Protein AF-A0A3S9BP18-F1 (afdb_monomer)

Structure (mmCIF, N/CA/C/O backbone):
data_AF-A0A3S9BP18-F1
#
_entry.id   AF-A0A3S9BP18-F1
#
loop_
_atom_site.group_PDB
_atom_site.id
_atom_site.type_symbol
_atom_site.label_atom_id
_atom_site.label_alt_id
_atom_site.label_comp_id
_atom_site.label_asym_id
_atom_site.label_entity_id
_atom_site.label_seq_id
_atom_site.pdbx_PDB_ins_code
_atom_site.Cartn_x
_atom_site.Cartn_y
_atom_site.Cartn_z
_atom_site.occupancy
_atom_site.B_iso_or_equiv
_atom_site.auth_seq_id
_atom_site.auth_comp_id
_atom_site.auth_asym_id
_atom_site.auth_atom_id
_atom_site.pdbx_PDB_model_num
ATOM 1 N N . MET A 1 1 ? -28.589 8.721 3.108 1.00 63.62 1 MET A N 1
ATOM 2 C CA . MET A 1 1 ? -27.653 9.000 4.222 1.00 63.62 1 MET A CA 1
ATOM 3 C C . MET A 1 1 ? -27.642 7.896 5.283 1.00 63.62 1 MET A C 1
ATOM 5 O O . MET A 1 1 ? -26.565 7.366 5.487 1.00 63.62 1 MET A O 1
ATOM 9 N N . LYS A 1 2 ? -28.792 7.405 5.791 1.00 77.94 2 LYS A N 1
ATOM 10 C CA . LYS A 1 2 ? -28.873 6.285 6.773 1.00 77.94 2 LYS A CA 1
ATOM 11 C C . LYS A 1 2 ? -28.035 5.026 6.469 1.00 77.94 2 LYS A C 1
ATOM 13 O O . LYS A 1 2 ? -27.586 4.349 7.386 1.00 77.94 2 LYS A O 1
ATOM 18 N N . PHE A 1 3 ? -27.840 4.693 5.191 1.00 82.25 3 PHE A N 1
ATOM 19 C CA . PHE A 1 3 ? -27.002 3.562 4.775 1.00 82.25 3 PHE A CA 1
ATOM 20 C C . PHE A 1 3 ? -25.517 3.756 5.136 1.00 82.25 3 PHE A C 1
ATOM 22 O O . PHE A 1 3 ? -24.897 2.848 5.682 1.00 82.25 3 PHE A O 1
ATOM 29 N N . PHE A 1 4 ? -24.963 4.948 4.885 1.00 85.12 4 PHE A N 1
ATOM 30 C CA . PHE A 1 4 ? -23.563 5.261 5.192 1.00 85.12 4 PHE A CA 1
ATOM 31 C C . PHE A 1 4 ? -23.316 5.344 6.700 1.00 85.12 4 PHE A C 1
ATOM 33 O O . PHE A 1 4 ? -22.278 4.884 7.168 1.00 85.12 4 PHE A O 1
ATOM 40 N N . ASP A 1 5 ? -24.304 5.808 7.469 1.00 86.31 5 ASP A N 1
ATOM 41 C CA . ASP A 1 5 ? -24.246 5.810 8.937 1.00 86.31 5 ASP A CA 1
ATOM 42 C C . ASP A 1 5 ? -24.103 4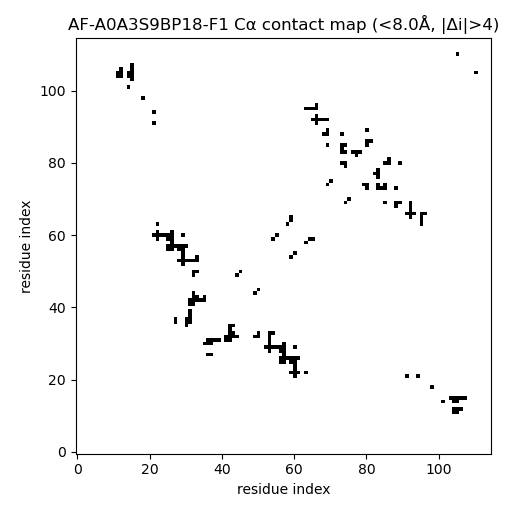.379 9.488 1.00 86.31 5 ASP A C 1
ATOM 44 O O . ASP A 1 5 ? -23.336 4.118 10.415 1.00 86.31 5 ASP A O 1
ATOM 48 N N . GLY A 1 6 ? -24.786 3.416 8.858 1.00 88.69 6 GLY A N 1
ATOM 49 C CA . GLY A 1 6 ? -24.662 1.996 9.184 1.00 88.69 6 GLY A CA 1
ATOM 50 C C . GLY A 1 6 ? -23.291 1.395 8.859 1.00 88.69 6 GLY A C 1
ATOM 51 O O . GLY A 1 6 ? -22.893 0.437 9.519 1.00 88.69 6 GLY A O 1
ATOM 52 N N . LEU A 1 7 ? -22.565 1.943 7.878 1.00 88.62 7 LEU A N 1
ATOM 53 C CA . LEU A 1 7 ? -21.211 1.512 7.505 1.00 88.62 7 LEU A CA 1
ATOM 54 C C . LEU A 1 7 ? -20.128 2.172 8.364 1.00 88.62 7 LEU A C 1
ATOM 56 O O . LEU A 1 7 ? -19.116 1.535 8.650 1.00 88.62 7 LEU A O 1
ATOM 60 N N . ALA A 1 8 ? -20.353 3.406 8.822 1.00 89.75 8 ALA A N 1
ATOM 61 C CA . ALA A 1 8 ? -19.404 4.161 9.642 1.00 89.75 8 ALA A CA 1
ATOM 62 C C . ALA A 1 8 ? -18.996 3.414 10.925 1.00 89.75 8 ALA A C 1
ATOM 64 O O . ALA A 1 8 ? -17.855 3.513 11.373 1.00 89.75 8 ALA A O 1
ATOM 65 N N . LYS A 1 9 ? -19.880 2.566 11.470 1.00 90.88 9 LYS A N 1
ATOM 66 C CA . LYS A 1 9 ? -19.570 1.700 12.624 1.00 90.88 9 LYS A CA 1
ATOM 67 C C . LYS A 1 9 ? -18.422 0.708 12.376 1.00 90.88 9 LYS A C 1
ATOM 69 O O . LYS A 1 9 ? -17.839 0.212 13.334 1.00 90.88 9 LYS A O 1
ATOM 74 N N . TYR A 1 10 ? -18.114 0.407 11.112 1.00 91.12 10 TYR A N 1
ATOM 75 C CA . TYR A 1 10 ? -17.029 -0.488 10.708 1.00 91.12 10 TYR A CA 1
ATOM 76 C C . TYR A 1 10 ? -15.768 0.256 10.246 1.00 91.12 10 TYR A C 1
ATOM 78 O O . TYR A 1 10 ? -14.855 -0.369 9.710 1.00 91.12 10 TYR A O 1
ATOM 86 N N . GLN A 1 11 ? -15.694 1.579 10.424 1.00 92.25 11 GLN A N 1
ATOM 87 C CA . GLN A 1 11 ? -14.579 2.397 9.938 1.00 92.25 11 GLN A CA 1
ATOM 88 C C . GLN A 1 11 ? -13.217 1.884 10.428 1.00 92.25 11 GLN A C 1
ATOM 90 O O . GLN A 1 11 ? -12.265 1.815 9.653 1.00 92.25 11 GLN A O 1
ATOM 95 N N . TRP A 1 12 ? -13.119 1.470 11.692 1.00 89.88 12 TRP A N 1
ATOM 96 C CA . TRP A 1 12 ? -11.868 0.977 12.273 1.00 89.88 12 TRP A CA 1
ATOM 97 C C . TRP A 1 12 ? -11.442 -0.387 11.718 1.00 89.88 12 TRP A C 1
ATOM 99 O O . TRP A 1 12 ? -10.245 -0.659 11.600 1.00 89.88 12 TRP A O 1
ATOM 109 N N . GLN A 1 13 ? -12.406 -1.236 11.363 1.00 93.50 13 GLN A N 1
ATOM 110 C CA . GLN A 1 13 ? -12.191 -2.516 10.695 1.00 93.50 13 GLN A CA 1
ATOM 111 C C . GLN A 1 13 ? -11.792 -2.286 9.237 1.00 93.50 13 GLN A C 1
ATOM 113 O O . GLN A 1 13 ? -10.827 -2.883 8.776 1.00 93.50 13 GLN A O 1
ATOM 118 N N . ALA A 1 14 ? -12.471 -1.377 8.534 1.00 92.62 14 ALA A N 1
ATOM 119 C CA . ALA A 1 14 ? -12.126 -0.992 7.169 1.00 92.62 14 ALA A CA 1
ATOM 120 C C . ALA A 1 14 ? -10.705 -0.410 7.089 1.00 92.62 14 ALA A C 1
ATOM 122 O O . ALA A 1 14 ? -9.938 -0.795 6.211 1.00 92.62 14 ALA A O 1
ATOM 123 N N . LEU A 1 15 ? -10.316 0.436 8.050 1.00 92.56 15 LEU A N 1
ATOM 124 C CA . LEU A 1 15 ? -8.951 0.952 8.173 1.00 92.56 15 LEU A CA 1
ATOM 125 C C . LEU A 1 15 ? -7.926 -0.174 8.378 1.00 92.56 15 LEU A C 1
ATOM 127 O O . LEU A 1 15 ? -6.859 -0.165 7.766 1.00 92.56 15 LEU A O 1
ATOM 131 N N . ALA A 1 16 ? -8.245 -1.152 9.228 1.00 88.62 16 ALA A N 1
ATOM 132 C CA . ALA A 1 16 ? -7.361 -2.285 9.473 1.00 88.62 16 ALA A CA 1
ATOM 133 C C . ALA A 1 16 ? -7.215 -3.178 8.228 1.00 88.62 16 ALA A C 1
ATOM 135 O O . ALA A 1 16 ? -6.101 -3.562 7.881 1.00 88.62 16 ALA A O 1
ATOM 136 N N . VAL A 1 17 ? -8.314 -3.449 7.517 1.00 91.75 17 VAL A N 1
ATOM 137 C CA . VAL A 1 17 ? -8.301 -4.192 6.247 1.00 91.75 17 VAL A CA 1
ATOM 138 C C . VAL A 1 17 ? -7.491 -3.447 5.190 1.00 91.75 17 VAL A C 1
ATOM 140 O O . VAL A 1 17 ? -6.640 -4.058 4.551 1.00 91.75 17 VAL A O 1
ATOM 143 N N . LEU A 1 18 ? -7.690 -2.131 5.045 1.00 92.44 18 LEU A N 1
ATOM 144 C CA . LEU A 1 18 ? -6.911 -1.304 4.123 1.00 92.44 18 LEU A CA 1
ATOM 145 C C . LEU A 1 18 ? -5.415 -1.434 4.412 1.00 92.44 18 LEU A C 1
ATOM 147 O O . LEU A 1 18 ? -4.634 -1.673 3.494 1.00 92.44 18 LEU A O 1
ATOM 151 N N . ARG A 1 19 ? -5.014 -1.339 5.684 1.00 90.44 19 ARG A N 1
ATOM 152 C CA . ARG A 1 19 ? -3.614 -1.490 6.094 1.00 90.44 19 ARG A CA 1
ATOM 153 C C . ARG A 1 19 ? -3.054 -2.863 5.725 1.00 90.44 19 ARG A C 1
ATOM 155 O O . ARG A 1 19 ? -1.984 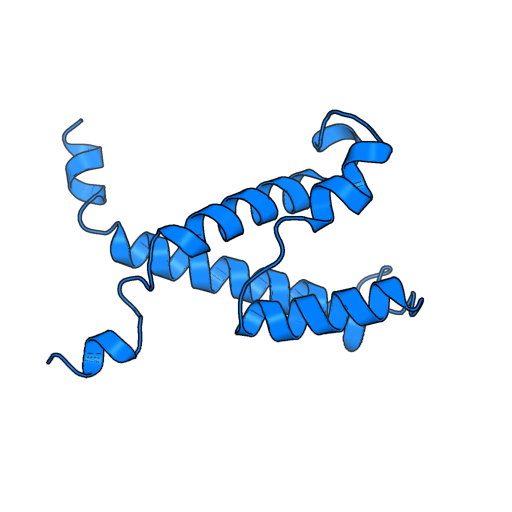-2.924 5.131 1.00 90.44 19 ARG A O 1
ATOM 162 N N . ILE A 1 20 ? -3.779 -3.936 6.043 1.00 88.44 20 ILE A N 1
ATOM 163 C CA . ILE A 1 20 ? -3.352 -5.313 5.754 1.00 88.44 20 ILE A CA 1
ATOM 164 C C . ILE A 1 20 ? -3.191 -5.522 4.247 1.00 88.44 20 ILE A C 1
ATOM 166 O O . ILE A 1 20 ? -2.142 -5.979 3.811 1.00 88.44 20 ILE A O 1
ATOM 170 N N . MET A 1 21 ? -4.187 -5.147 3.445 1.00 91.50 21 MET A N 1
ATOM 171 C CA . MET A 1 21 ? -4.136 -5.335 1.991 1.00 91.50 21 MET A CA 1
ATOM 172 C C . MET A 1 21 ? -3.021 -4.511 1.346 1.00 91.50 21 MET A C 1
ATOM 174 O O . MET A 1 21 ? -2.306 -5.007 0.482 1.00 91.50 21 MET A O 1
ATOM 178 N N . THR A 1 22 ? -2.828 -3.271 1.801 1.00 89.69 22 THR A N 1
ATOM 179 C CA . THR A 1 22 ? -1.753 -2.409 1.290 1.00 89.69 22 THR A CA 1
ATOM 180 C C . THR A 1 22 ? -0.378 -2.988 1.624 1.00 89.69 22 THR A C 1
ATOM 182 O O . THR A 1 22 ? 0.494 -3.033 0.762 1.00 89.69 22 THR A O 1
ATOM 185 N N . ALA A 1 23 ? -0.194 -3.472 2.857 1.00 87.31 23 ALA A N 1
ATOM 186 C CA . ALA A 1 23 ? 1.027 -4.144 3.294 1.00 87.31 23 ALA A CA 1
ATOM 187 C C . ALA A 1 23 ? 1.312 -5.416 2.481 1.00 87.31 23 ALA A C 1
ATOM 189 O O . ALA A 1 23 ? 2.443 -5.615 2.045 1.00 87.31 23 ALA A O 1
ATOM 190 N N . LEU A 1 24 ? 0.291 -6.249 2.246 1.00 87.75 24 LEU A N 1
ATOM 191 C CA . LEU A 1 24 ? 0.399 -7.460 1.427 1.00 87.75 24 LEU A CA 1
ATOM 192 C C . LEU A 1 24 ? 0.831 -7.138 -0.002 1.00 87.75 24 LEU A C 1
ATOM 194 O O . LEU A 1 24 ? 1.804 -7.720 -0.470 1.00 87.75 24 LEU A O 1
ATOM 198 N N . GLN A 1 25 ? 0.201 -6.160 -0.655 1.00 88.31 25 GLN A N 1
ATOM 199 C CA . GLN A 1 25 ? 0.583 -5.786 -2.016 1.00 88.31 25 GLN A CA 1
ATOM 200 C C . GLN A 1 25 ? 2.028 -5.262 -2.097 1.00 88.31 25 GLN A C 1
ATOM 202 O O . GLN A 1 25 ? 2.756 -5.542 -3.047 1.00 88.31 25 GL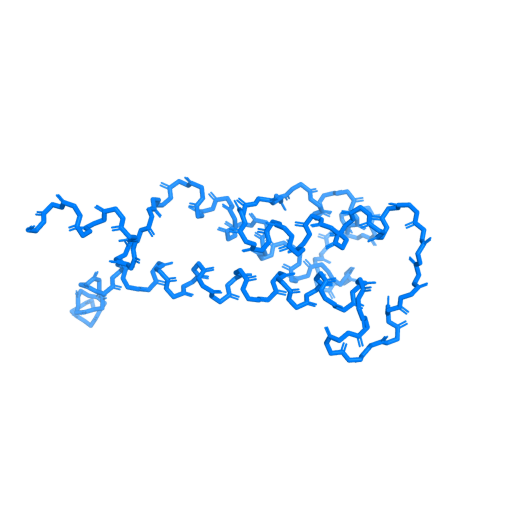N A O 1
ATOM 207 N N . PHE A 1 26 ? 2.4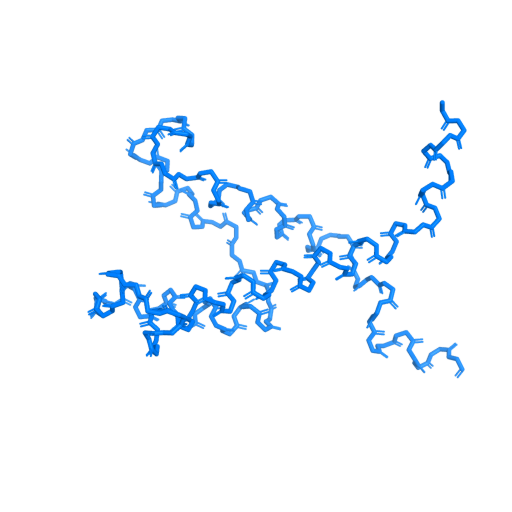68 -4.497 -1.094 1.00 86.19 26 PHE A N 1
ATOM 208 C CA . PHE A 1 26 ? 3.846 -4.006 -1.040 1.00 86.19 26 PHE A CA 1
ATOM 209 C C . PHE A 1 26 ? 4.845 -5.140 -0.797 1.00 86.19 26 PHE A C 1
ATOM 211 O O . PHE A 1 26 ? 5.882 -5.193 -1.457 1.00 86.19 26 PHE A O 1
ATOM 218 N N . MET A 1 27 ? 4.504 -6.088 0.083 1.00 85.25 27 MET A N 1
ATOM 219 C CA . MET A 1 27 ? 5.293 -7.303 0.266 1.00 85.25 27 MET A CA 1
ATOM 220 C C . MET A 1 27 ? 5.394 -8.095 -1.033 1.00 85.25 27 MET A C 1
ATOM 222 O O . MET A 1 27 ? 6.498 -8.505 -1.366 1.00 85.25 27 MET A O 1
ATOM 226 N N . GLU A 1 28 ? 4.304 -8.250 -1.791 1.00 87.88 28 GLU A N 1
ATOM 227 C CA . GLU A 1 28 ? 4.330 -8.904 -3.104 1.00 87.88 28 GLU A CA 1
ATOM 228 C C . GLU A 1 28 ? 5.303 -8.203 -4.055 1.00 87.88 28 GLU A C 1
ATOM 230 O O . GLU A 1 28 ? 6.176 -8.853 -4.618 1.00 87.88 28 GLU A O 1
ATOM 235 N N . HIS A 1 29 ? 5.255 -6.874 -4.180 1.00 85.25 29 HIS A N 1
ATOM 236 C CA . HIS A 1 29 ? 6.219 -6.146 -5.013 1.00 85.25 29 HIS A CA 1
ATOM 237 C C . HIS A 1 29 ? 7.674 -6.338 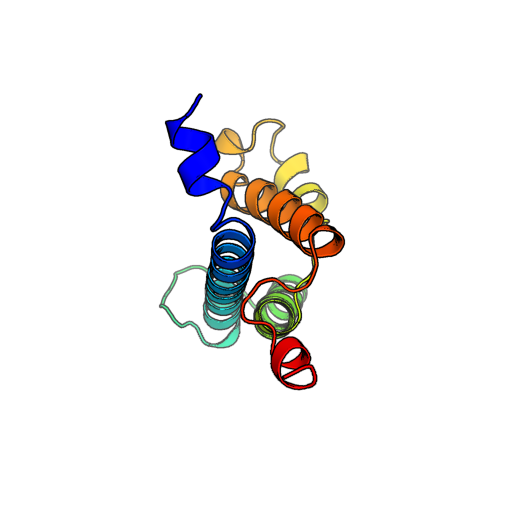-4.558 1.00 85.25 29 HIS A C 1
ATOM 239 O O . HIS A 1 29 ? 8.561 -6.518 -5.401 1.00 85.25 29 HIS A O 1
ATOM 245 N N . GLY A 1 30 ? 7.911 -6.381 -3.245 1.00 84.19 30 GLY A N 1
ATOM 246 C CA . GLY A 1 30 ? 9.218 -6.689 -2.675 1.00 84.19 30 GLY A CA 1
ATOM 247 C C . GLY A 1 30 ? 9.668 -8.118 -2.981 1.00 84.19 30 GLY A C 1
ATOM 248 O O . GLY A 1 30 ? 10.803 -8.330 -3.411 1.00 84.19 30 GLY A O 1
ATOM 249 N N . THR A 1 31 ? 8.786 -9.112 -2.836 1.00 86.56 31 THR A N 1
ATOM 250 C CA . THR A 1 31 ? 9.114 -10.514 -3.123 1.00 86.56 31 THR A CA 1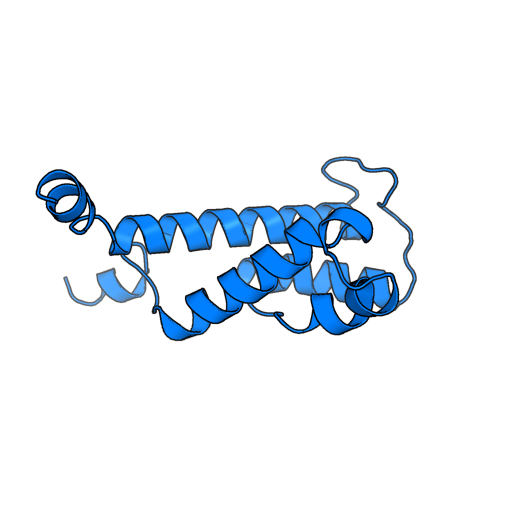
ATOM 251 C C . THR A 1 31 ? 9.296 -10.771 -4.616 1.00 86.56 31 THR A C 1
ATOM 253 O O . THR A 1 31 ? 10.149 -11.576 -4.988 1.00 86.56 31 THR A O 1
ATOM 256 N N . GLN A 1 32 ? 8.590 -10.044 -5.486 1.00 87.81 32 GLN A N 1
ATOM 257 C CA . GLN A 1 32 ? 8.824 -10.075 -6.931 1.00 87.81 32 GLN A CA 1
ATOM 258 C C . GLN A 1 32 ? 10.245 -9.616 -7.270 1.00 87.81 32 GLN A C 1
ATOM 260 O O . GLN A 1 32 ? 10.929 -10.266 -8.057 1.00 87.81 32 GLN A O 1
ATOM 265 N N . LYS A 1 33 ? 10.724 -8.535 -6.643 1.00 84.50 33 LYS A N 1
ATOM 266 C CA . LYS A 1 33 ? 12.069 -7.995 -6.894 1.00 84.50 33 LYS A CA 1
ATOM 267 C C . LYS A 1 33 ? 13.181 -8.842 -6.274 1.00 84.50 33 LYS A C 1
ATOM 269 O O . LYS A 1 33 ? 14.204 -9.058 -6.920 1.00 84.50 33 LYS A O 1
ATOM 274 N N . LEU A 1 34 ? 12.991 -9.307 -5.038 1.00 84.88 34 LEU A N 1
ATOM 275 C CA . LEU A 1 34 ? 14.019 -10.012 -4.263 1.00 84.88 34 LEU A CA 1
ATOM 276 C C . LEU A 1 34 ? 14.079 -11.514 -4.549 1.00 84.88 34 LEU A C 1
ATOM 278 O O . LEU A 1 34 ? 15.162 -12.094 -4.554 1.00 84.88 34 LEU A O 1
ATOM 282 N N . PHE A 1 35 ? 12.924 -12.144 -4.764 1.00 86.12 35 PHE A N 1
ATOM 283 C CA . PHE A 1 35 ? 12.791 -13.601 -4.834 1.00 86.12 35 PHE A CA 1
ATOM 284 C C . PHE A 1 35 ? 12.164 -14.093 -6.145 1.00 86.12 35 PHE A C 1
ATOM 286 O O . PHE A 1 35 ? 12.019 -15.301 -6.314 1.00 86.12 35 PHE A O 1
ATOM 293 N N . ASN A 1 36 ? 11.795 -13.193 -7.068 1.00 86.25 36 ASN A N 1
ATOM 294 C CA . ASN A 1 36 ? 11.059 -13.524 -8.294 1.00 86.25 36 ASN A CA 1
ATOM 295 C C . ASN A 1 36 ? 9.754 -14.300 -8.021 1.00 86.25 36 ASN A C 1
ATOM 297 O O . ASN A 1 36 ? 9.425 -15.272 -8.702 1.00 86.25 36 ASN A O 1
ATOM 301 N N . PHE A 1 37 ? 9.020 -13.892 -6.984 1.00 83.12 37 PHE A N 1
ATOM 302 C CA . PHE A 1 37 ? 7.758 -14.519 -6.601 1.00 83.12 37 PHE A CA 1
ATOM 303 C C . PHE A 1 37 ? 6.717 -13.466 -6.184 1.00 83.12 37 PHE A C 1
ATOM 305 O O . PHE A 1 37 ? 7.003 -12.698 -5.267 1.00 83.12 37 PHE A O 1
ATOM 312 N N . PRO A 1 38 ? 5.510 -13.437 -6.781 1.00 82.44 38 PRO A N 1
ATOM 313 C CA . PRO A 1 38 ? 5.091 -14.197 -7.964 1.00 82.44 38 PRO A CA 1
ATOM 314 C C . PRO A 1 38 ? 5.930 -13.847 -9.204 1.00 82.44 38 PRO A C 1
ATOM 316 O O . PRO A 1 38 ? 6.410 -12.726 -9.344 1.00 82.44 38 PRO A O 1
ATOM 319 N N . VAL A 1 39 ? 6.132 -14.817 -10.097 1.00 83.88 39 VAL A N 1
ATOM 320 C CA . VAL A 1 39 ? 7.035 -14.658 -11.249 1.00 83.88 39 VAL A CA 1
ATOM 321 C C . VAL A 1 39 ? 6.615 -13.457 -12.098 1.00 83.88 39 VAL A C 1
ATOM 323 O O . VAL A 1 39 ? 5.439 -13.306 -12.430 1.00 83.88 39 VAL A O 1
ATOM 326 N N . SER A 1 40 ? 7.572 -12.596 -12.443 1.00 80.88 40 SER A N 1
ATOM 327 C CA . SER A 1 40 ? 7.344 -11.468 -13.350 1.00 80.88 40 SER A CA 1
ATOM 328 C C . SER A 1 40 ? 8.594 -11.164 -14.162 1.00 80.88 40 SER A C 1
ATOM 330 O O . SER A 1 40 ? 9.706 -11.322 -13.664 1.00 80.88 40 SER A O 1
ATOM 332 N N . ASP A 1 41 ? 8.419 -10.635 -15.370 1.00 72.94 41 ASP A N 1
ATOM 333 C CA . ASP A 1 41 ? 9.538 -10.214 -16.226 1.00 72.94 41 ASP A CA 1
ATOM 334 C C . ASP A 1 41 ? 10.320 -9.017 -15.649 1.00 72.94 41 ASP A C 1
ATOM 336 O O . ASP A 1 41 ? 11.408 -8.690 -16.116 1.00 72.94 41 ASP A O 1
ATOM 340 N N . GLN A 1 42 ? 9.784 -8.366 -14.610 1.00 64.56 42 GLN A N 1
ATOM 341 C CA . GLN A 1 42 ? 10.467 -7.307 -13.862 1.00 64.56 42 GLN A CA 1
ATOM 342 C C . GLN A 1 42 ? 11.388 -7.837 -12.755 1.00 64.56 42 GLN A C 1
ATOM 344 O O . GLN A 1 42 ? 12.119 -7.059 -12.133 1.00 64.56 42 GLN A O 1
ATOM 349 N N . ALA A 1 43 ? 11.368 -9.142 -12.484 1.00 61.78 43 ALA A N 1
ATOM 350 C CA . ALA A 1 43 ? 12.247 -9.743 -11.501 1.00 61.78 43 ALA A CA 1
ATOM 351 C C . ALA A 1 43 ? 13.682 -9.826 -12.035 1.00 61.78 43 ALA A C 1
ATOM 353 O O . ALA A 1 43 ? 13.930 -10.316 -13.133 1.00 61.78 43 ALA A O 1
ATOM 354 N N . GLY A 1 44 ? 14.652 -9.375 -11.239 1.00 57.41 44 GLY A N 1
ATOM 355 C CA . GLY A 1 44 ? 16.069 -9.569 -11.556 1.00 57.41 44 GLY A CA 1
ATOM 356 C C . GLY A 1 44 ? 16.766 -8.421 -12.289 1.00 57.41 44 GLY A C 1
ATOM 357 O O . GLY A 1 44 ? 17.963 -8.528 -12.551 1.00 57.41 44 GLY A O 1
ATOM 358 N N . ALA A 1 45 ? 16.105 -7.282 -12.530 1.00 58.91 45 ALA A N 1
ATOM 359 C CA . ALA A 1 45 ? 16.807 -6.037 -12.855 1.00 58.91 45 ALA A CA 1
ATOM 360 C C . ALA A 1 45 ? 17.509 -5.495 -11.593 1.00 58.91 45 ALA A C 1
ATOM 362 O O . ALA A 1 45 ? 17.118 -4.464 -11.051 1.00 58.91 45 ALA A O 1
ATOM 363 N N . LEU A 1 46 ? 18.504 -6.219 -11.068 1.00 64.38 46 LEU A N 1
ATOM 364 C CA . LEU A 1 46 ? 19.244 -5.895 -9.842 1.00 64.38 46 LEU A CA 1
ATOM 365 C C . LEU A 1 46 ? 20.236 -4.748 -10.083 1.00 64.38 46 LEU A C 1
ATOM 367 O O . LEU A 1 46 ? 21.441 -4.877 -9.882 1.00 64.38 46 LEU A O 1
ATOM 371 N N . ASN A 1 47 ? 19.732 -3.598 -10.526 1.00 73.75 47 ASN A N 1
ATOM 372 C CA . ASN A 1 47 ? 20.442 -2.345 -10.329 1.00 73.75 47 ASN A CA 1
ATOM 373 C C . ASN A 1 47 ? 20.296 -1.928 -8.850 1.00 73.75 47 ASN A C 1
ATOM 375 O O . ASN A 1 47 ? 19.372 -2.358 -8.152 1.00 73.75 47 ASN A O 1
ATOM 379 N N . GLY A 1 48 ? 21.213 -1.094 -8.345 1.00 77.25 48 GLY A N 1
ATOM 380 C CA . GLY A 1 48 ? 21.214 -0.706 -6.925 1.00 77.25 48 GLY A CA 1
ATOM 381 C C . GLY A 1 48 ? 19.888 -0.085 -6.457 1.00 77.25 48 GLY A C 1
ATOM 382 O O . GLY A 1 48 ? 19.486 -0.270 -5.308 1.00 77.25 48 GLY A O 1
ATOM 383 N N . LEU A 1 49 ? 19.167 0.585 -7.362 1.00 78.19 49 LEU A N 1
ATOM 384 C CA . LEU A 1 49 ? 17.871 1.201 -7.081 1.00 78.19 49 LEU A CA 1
ATOM 385 C C . LEU A 1 49 ? 16.758 0.155 -6.894 1.00 78.19 49 LEU A C 1
ATOM 387 O O . LEU A 1 49 ? 15.994 0.255 -5.940 1.00 78.19 49 LEU A O 1
ATOM 391 N N . SER A 1 50 ? 16.694 -0.864 -7.754 1.00 79.88 50 SER A N 1
ATOM 392 C CA . SER A 1 50 ? 15.706 -1.948 -7.684 1.00 79.88 50 SER A CA 1
ATOM 393 C C . SER A 1 50 ? 15.923 -2.844 -6.467 1.00 79.88 50 SER A C 1
ATOM 395 O O . SER A 1 50 ? 14.959 -3.217 -5.804 1.00 79.88 50 SER A O 1
ATOM 397 N N . LEU A 1 51 ? 17.182 -3.116 -6.098 1.00 82.62 51 LEU A N 1
ATOM 398 C CA . LEU A 1 51 ? 17.493 -3.840 -4.861 1.00 82.62 51 LEU A CA 1
ATOM 399 C C . LEU A 1 51 ? 17.035 -3.053 -3.627 1.00 82.62 51 LEU A C 1
ATOM 401 O O . LEU A 1 51 ? 16.373 -3.603 -2.748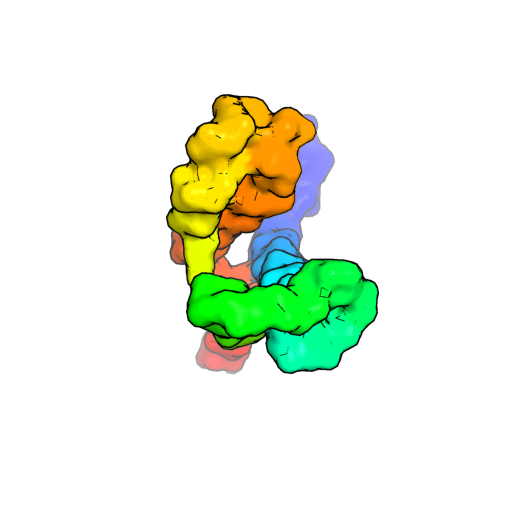 1.00 82.62 51 LEU A O 1
ATOM 405 N N . THR A 1 52 ? 17.353 -1.755 -3.582 1.00 81.31 52 THR A N 1
ATOM 406 C CA . THR A 1 52 ? 16.927 -0.874 -2.485 1.00 81.31 52 THR A CA 1
ATOM 407 C C . THR A 1 52 ? 15.400 -0.80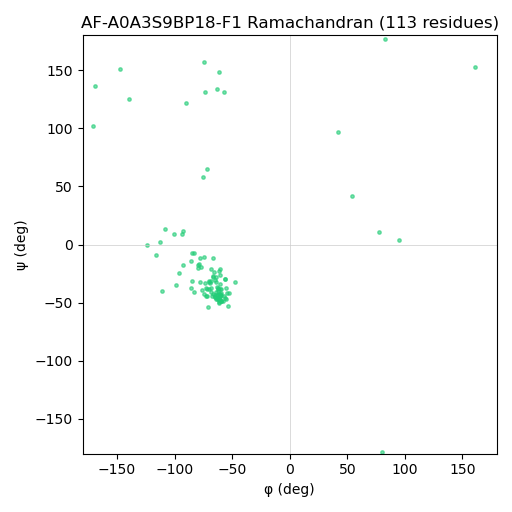2 -2.409 1.00 81.31 52 THR A C 1
ATOM 409 O O . THR A 1 52 ? 14.841 -0.916 -1.320 1.00 81.31 52 THR A O 1
ATOM 412 N N . ALA A 1 53 ? 14.718 -0.688 -3.555 1.00 79.50 53 ALA A N 1
ATOM 413 C CA . ALA A 1 53 ? 13.261 -0.725 -3.634 1.00 79.50 53 ALA A CA 1
ATOM 414 C C . ALA A 1 53 ? 12.699 -2.062 -3.136 1.00 79.50 53 ALA A C 1
ATOM 416 O O . ALA A 1 53 ? 11.813 -2.050 -2.297 1.00 79.50 53 ALA A O 1
ATOM 417 N N . GLY A 1 54 ? 13.251 -3.202 -3.559 1.00 82.25 54 GLY A N 1
ATOM 418 C CA . GLY A 1 54 ? 12.794 -4.522 -3.121 1.00 82.25 54 GLY A CA 1
ATOM 419 C C . GLY A 1 54 ? 12.917 -4.730 -1.609 1.00 82.25 54 GLY A C 1
ATOM 420 O O . GLY A 1 54 ? 11.981 -5.216 -0.976 1.00 82.25 54 GLY A O 1
ATOM 421 N N . ILE A 1 55 ? 14.033 -4.303 -1.004 1.00 82.19 55 ILE A N 1
ATOM 422 C CA . ILE A 1 55 ? 14.221 -4.358 0.456 1.00 82.19 55 ILE A CA 1
ATOM 423 C C . ILE A 1 55 ? 13.211 -3.451 1.161 1.00 82.19 55 ILE A C 1
ATOM 425 O O . ILE A 1 55 ? 12.583 -3.878 2.127 1.00 82.19 55 ILE A O 1
ATOM 429 N N . LEU A 1 56 ? 13.037 -2.215 0.684 1.00 81.06 56 LEU A N 1
ATOM 430 C CA . LEU A 1 56 ? 12.092 -1.264 1.271 1.00 81.06 56 LEU A CA 1
ATOM 431 C C . LEU A 1 56 ? 10.635 -1.671 1.061 1.00 81.06 56 LEU A C 1
ATOM 433 O O . LEU A 1 56 ? 9.813 -1.383 1.913 1.00 81.06 56 LEU A O 1
ATOM 437 N N . GLU A 1 57 ? 10.292 -2.346 -0.024 1.00 84.44 57 GLU A N 1
ATOM 438 C CA . GLU A 1 57 ? 8.936 -2.827 -0.281 1.00 84.44 57 GLU A CA 1
ATOM 439 C C . GLU A 1 57 ? 8.610 -4.059 0.560 1.00 84.44 57 GLU A C 1
ATOM 441 O O . GLU A 1 57 ? 7.523 -4.157 1.119 1.00 84.44 57 GLU A O 1
ATOM 446 N N . PHE A 1 58 ? 9.576 -4.961 0.736 1.00 82.12 58 PHE A N 1
ATOM 447 C CA . PHE A 1 58 ? 9.414 -6.128 1.594 1.00 82.12 58 PHE A CA 1
ATOM 448 C C . PHE A 1 58 ? 9.388 -5.734 3.079 1.00 82.12 58 PHE A C 1
ATOM 450 O O . PHE A 1 58 ? 8.431 -6.029 3.794 1.00 82.12 58 PHE A O 1
ATOM 457 N N . ALA A 1 59 ? 10.404 -5.000 3.543 1.00 80.19 59 ALA A N 1
ATOM 458 C CA . ALA A 1 59 ? 10.493 -4.544 4.928 1.00 80.19 59 ALA A CA 1
ATOM 459 C C . ALA A 1 59 ? 9.473 -3.442 5.233 1.00 80.19 59 ALA A C 1
ATOM 461 O O . ALA A 1 59 ? 8.883 -3.432 6.305 1.00 80.19 59 ALA A O 1
ATOM 462 N N . GLY A 1 60 ? 9.224 -2.527 4.299 1.00 73.25 60 GLY A N 1
ATOM 463 C CA . GLY A 1 60 ? 8.196 -1.496 4.406 1.00 73.25 60 GLY A CA 1
ATOM 464 C C . GLY A 1 60 ? 6.789 -2.024 4.154 1.00 73.25 60 GLY A C 1
ATOM 465 O O . GLY A 1 60 ? 5.853 -1.428 4.642 1.00 73.25 60 GLY A O 1
ATOM 466 N N . GLY A 1 61 ? 6.568 -3.166 3.512 1.00 71.75 61 GLY A N 1
ATOM 467 C CA . GLY A 1 61 ? 5.280 -3.858 3.618 1.00 71.75 61 GLY A CA 1
ATOM 468 C C . GLY A 1 61 ? 5.014 -4.298 5.063 1.00 71.75 61 GLY A C 1
ATOM 469 O O . GLY A 1 61 ? 3.900 -4.177 5.564 1.00 71.75 61 GLY A O 1
ATOM 470 N N . ILE A 1 62 ? 6.069 -4.705 5.776 1.00 61.84 62 ILE A N 1
ATOM 471 C CA . ILE A 1 62 ? 6.014 -5.085 7.194 1.00 61.84 62 ILE A CA 1
ATOM 472 C C . ILE A 1 62 ? 5.971 -3.850 8.126 1.00 61.84 62 ILE A C 1
ATOM 474 O O . ILE A 1 62 ? 5.336 -3.905 9.178 1.00 61.84 62 ILE A O 1
ATOM 478 N N . LEU A 1 63 ? 6.612 -2.732 7.752 1.00 59.94 63 LEU A N 1
ATOM 479 C CA . LEU A 1 63 ? 6.846 -1.550 8.610 1.00 59.94 63 LEU A CA 1
ATOM 480 C C . LEU A 1 63 ? 6.153 -0.242 8.155 1.00 59.94 63 LEU A C 1
ATOM 482 O O . LEU A 1 63 ? 6.149 0.731 8.899 1.00 59.94 63 LEU A O 1
ATOM 486 N N . LEU A 1 64 ? 5.568 -0.226 6.959 1.00 60.16 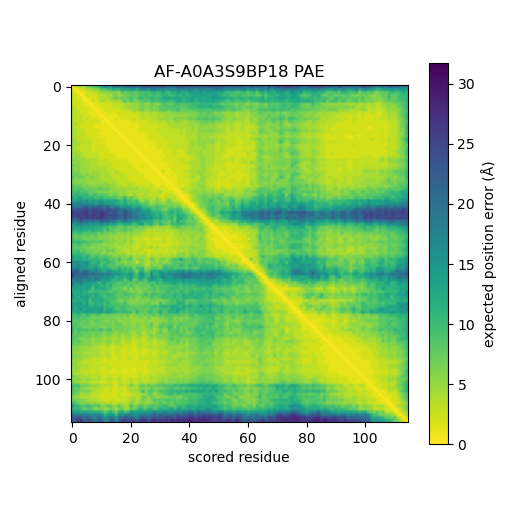64 LEU A N 1
ATOM 487 C CA . LEU A 1 64 ? 4.849 0.836 6.229 1.00 60.16 64 LEU A CA 1
ATOM 488 C C . LEU A 1 64 ? 5.433 2.261 6.254 1.00 60.16 64 LEU A C 1
ATOM 490 O O . LEU A 1 64 ? 5.048 3.026 7.125 1.00 60.16 64 LEU A O 1
ATOM 494 N N . VAL A 1 65 ? 6.202 2.651 5.210 1.00 52.19 65 VAL A N 1
ATOM 495 C CA . VAL A 1 65 ? 6.227 3.993 4.543 1.00 52.19 65 VAL A CA 1
ATOM 496 C C . VAL A 1 65 ? 7.034 3.951 3.221 1.00 52.19 65 VAL A C 1
ATOM 498 O O . VAL A 1 65 ? 8.153 3.450 3.224 1.00 52.19 65 VAL A O 1
ATOM 501 N N . LEU A 1 66 ? 6.512 4.576 2.140 1.00 54.47 66 LEU A N 1
ATOM 502 C CA . LEU A 1 66 ? 7.203 5.581 1.284 1.00 54.47 66 LEU A CA 1
ATOM 503 C C . LEU A 1 66 ? 6.234 6.245 0.272 1.00 54.47 66 LEU A C 1
ATOM 505 O O . LEU A 1 66 ? 5.933 5.700 -0.784 1.00 54.47 66 LEU A O 1
ATOM 509 N N . ALA A 1 67 ? 5.785 7.473 0.562 1.00 60.53 67 ALA A N 1
ATOM 510 C CA . ALA A 1 67 ? 4.932 8.273 -0.335 1.00 60.53 67 ALA A CA 1
ATOM 511 C C . ALA A 1 67 ? 5.710 8.972 -1.478 1.00 60.53 67 ALA A C 1
ATOM 513 O O . ALA A 1 67 ? 5.144 9.388 -2.486 1.00 60.53 67 ALA A O 1
ATOM 514 N N . ILE A 1 68 ? 7.034 9.090 -1.346 1.00 59.91 68 ILE A N 1
ATOM 515 C CA . ILE A 1 68 ? 7.870 9.943 -2.211 1.00 59.91 68 ILE A CA 1
ATOM 516 C C . ILE A 1 68 ? 8.189 9.280 -3.567 1.00 59.91 68 ILE A C 1
ATOM 518 O O . ILE A 1 68 ? 8.483 9.968 -4.545 1.00 59.91 68 ILE A O 1
ATOM 522 N N . ALA A 1 69 ? 8.068 7.952 -3.670 1.00 64.31 69 ALA A N 1
ATOM 523 C CA . ALA A 1 69 ? 8.483 7.186 -4.849 1.00 64.31 69 ALA A CA 1
ATOM 524 C C . ALA A 1 69 ? 7.752 7.583 -6.150 1.00 64.31 69 ALA A C 1
ATOM 526 O O . ALA A 1 69 ? 8.363 7.587 -7.220 1.00 64.31 69 ALA A O 1
ATOM 527 N N . TYR A 1 70 ? 6.474 7.976 -6.074 1.00 61.81 70 TYR A N 1
ATOM 528 C CA . TYR A 1 70 ? 5.707 8.419 -7.248 1.00 61.81 70 TYR A CA 1
ATOM 529 C C . TYR A 1 70 ? 6.342 9.641 -7.928 1.00 61.81 70 TYR A C 1
ATOM 531 O O . TYR A 1 70 ? 6.562 9.644 -9.143 1.00 61.81 70 TYR A O 1
ATOM 539 N N . PHE A 1 71 ? 6.679 10.661 -7.133 1.00 68.00 71 PHE A N 1
ATOM 540 C CA . PHE A 1 71 ? 7.210 11.930 -7.630 1.00 68.00 71 PHE A CA 1
ATOM 541 C C . PHE A 1 71 ? 8.602 11.778 -8.255 1.00 68.00 71 PHE A C 1
ATOM 543 O O . PHE A 1 71 ? 8.948 12.531 -9.159 1.00 68.00 71 PHE A O 1
ATOM 550 N N . MET A 1 72 ? 9.381 10.787 -7.813 1.00 67.44 72 MET A N 1
ATOM 551 C CA . MET A 1 72 ? 10.719 10.522 -8.347 1.00 67.44 72 MET A CA 1
ATOM 552 C C . MET A 1 72 ? 10.698 9.686 -9.631 1.00 67.44 72 MET A C 1
ATOM 554 O O . MET A 1 72 ? 11.479 9.955 -10.538 1.00 67.44 72 MET A O 1
ATOM 558 N N . ALA A 1 73 ? 9.834 8.669 -9.711 1.00 70.12 73 ALA A N 1
ATOM 559 C CA . ALA A 1 73 ? 9.889 7.680 -10.790 1.00 70.12 73 ALA A CA 1
ATOM 560 C C . ALA A 1 73 ? 8.886 7.931 -11.929 1.00 70.12 73 ALA A C 1
ATOM 562 O O . ALA A 1 73 ? 9.210 7.666 -13.084 1.00 70.12 73 ALA A O 1
ATOM 563 N N . HIS A 1 74 ? 7.690 8.448 -11.629 1.00 74.19 74 HIS A N 1
ATOM 564 C CA . HIS A 1 74 ? 6.580 8.485 -12.593 1.00 74.19 74 HIS A CA 1
ATOM 565 C C . HIS A 1 74 ? 6.235 9.903 -13.054 1.00 74.19 74 HIS A C 1
ATOM 567 O O . HIS A 1 74 ? 6.021 10.125 -14.243 1.00 74.19 74 HIS A O 1
ATOM 573 N N . MET A 1 75 ? 6.259 10.892 -12.151 1.00 72.06 75 MET A N 1
ATOM 574 C CA . MET A 1 75 ? 5.974 12.292 -12.505 1.00 72.06 75 MET A CA 1
ATOM 575 C C . MET A 1 75 ? 6.859 12.849 -13.647 1.00 72.06 75 MET A C 1
ATOM 577 O O . MET A 1 75 ? 6.324 13.572 -14.489 1.00 72.06 75 MET A O 1
ATOM 581 N N . PRO A 1 76 ? 8.164 12.511 -13.760 1.00 79.44 76 PRO A N 1
ATOM 582 C CA . PRO A 1 76 ? 8.995 12.974 -14.878 1.00 79.44 76 PRO A CA 1
ATOM 583 C C . PRO A 1 76 ? 8.622 12.377 -16.245 1.00 79.44 76 PRO A C 1
ATOM 585 O O . PRO A 1 76 ? 8.979 12.951 -17.269 1.00 79.44 76 PRO A O 1
ATOM 588 N N . GLN A 1 77 ? 7.924 11.236 -16.276 1.00 78.12 77 GLN A N 1
ATOM 589 C CA . GLN A 1 77 ? 7.554 10.519 -17.507 1.00 78.12 77 GLN A CA 1
ATOM 590 C C . GLN A 1 77 ? 6.251 11.046 -18.133 1.00 78.12 77 GLN A C 1
ATOM 592 O O . GLN A 1 77 ? 5.937 10.745 -19.282 1.00 78.12 77 GLN A O 1
ATOM 597 N N . GLY A 1 78 ? 5.474 11.834 -17.387 1.00 79.25 78 GLY A N 1
ATOM 598 C CA . GLY A 1 78 ? 4.207 12.406 -17.832 1.00 79.25 78 GLY A CA 1
ATOM 599 C C . GLY A 1 78 ? 3.353 12.850 -16.649 1.00 79.25 78 GLY A C 1
ATOM 600 O O . GLY A 1 78 ? 3.468 12.309 -15.553 1.00 79.25 78 GLY A O 1
ATOM 601 N N . PHE A 1 79 ? 2.484 13.840 -16.859 1.00 79.88 79 PHE A N 1
ATOM 602 C CA . PHE A 1 79 ? 1.676 14.416 -15.777 1.00 79.88 79 PHE A CA 1
ATOM 603 C C . PHE A 1 79 ? 0.544 13.491 -15.299 1.00 79.88 79 PHE A C 1
ATOM 605 O O . PHE A 1 79 ? 0.246 13.443 -14.107 1.00 79.88 79 PHE A O 1
ATOM 612 N N . PHE A 1 80 ? -0.087 12.758 -16.219 1.00 83.81 80 PHE A N 1
ATOM 613 C CA . PHE A 1 80 ? -1.238 11.906 -15.921 1.00 83.81 80 PHE A CA 1
ATOM 614 C C . PHE A 1 80 ? -0.791 10.478 -15.545 1.00 83.81 80 PHE A C 1
ATOM 616 O O . PHE A 1 80 ? -0.159 9.828 -16.381 1.00 83.81 80 PHE A O 1
ATOM 623 N N . PRO A 1 81 ? -1.142 9.961 -14.344 1.00 83.12 81 PRO A N 1
ATOM 624 C CA . PRO A 1 81 ? -0.755 8.618 -13.887 1.00 83.12 81 PRO A CA 1
ATOM 625 C C . PRO A 1 81 ? -1.113 7.497 -14.870 1.00 83.12 81 PRO A C 1
ATOM 627 O O . PRO A 1 81 ? -0.283 6.643 -15.178 1.00 83.12 81 PRO A O 1
ATOM 630 N N . VAL A 1 82 ? -2.309 7.582 -15.455 1.00 86.12 82 VAL A N 1
ATOM 631 C CA . VAL A 1 82 ? -2.808 6.624 -16.452 1.00 86.12 82 VAL A CA 1
ATOM 632 C C . VAL A 1 82 ? -1.947 6.547 -17.713 1.00 86.12 82 VAL A C 1
ATOM 634 O O . VAL A 1 82 ? -1.900 5.520 -18.382 1.00 86.12 82 VAL A O 1
ATOM 637 N N . ASN A 1 83 ? -1.225 7.620 -18.037 1.00 85.56 83 ASN A N 1
ATOM 638 C CA . ASN A 1 83 ? -0.345 7.679 -19.199 1.00 85.56 83 ASN A CA 1
ATOM 639 C C . ASN A 1 83 ? 1.105 7.295 -18.877 1.00 85.56 83 ASN A C 1
ATOM 641 O O . ASN A 1 83 ? 1.857 7.014 -19.806 1.00 85.56 83 ASN A O 1
ATOM 645 N N . ASN A 1 84 ? 1.510 7.301 -17.602 1.00 83.25 84 ASN A N 1
ATOM 646 C CA . ASN A 1 84 ? 2.891 7.040 -17.177 1.00 83.25 84 ASN A CA 1
ATOM 647 C C . ASN A 1 84 ? 3.059 5.727 -16.383 1.00 83.25 84 ASN A C 1
ATOM 649 O O . ASN A 1 84 ? 4.165 5.432 -15.934 1.00 83.25 84 ASN A O 1
ATOM 653 N N . GLY A 1 85 ? 1.983 4.947 -16.205 1.00 81.44 85 GLY A N 1
ATOM 654 C CA . GLY A 1 85 ? 1.982 3.694 -15.438 1.00 81.44 85 GLY A CA 1
ATOM 655 C C . GLY A 1 85 ? 1.969 3.885 -13.916 1.00 81.44 85 GLY A C 1
ATOM 656 O O . GLY A 1 85 ? 2.177 2.932 -13.170 1.00 81.44 85 GLY A O 1
ATOM 657 N N . GLY A 1 86 ? 1.736 5.110 -13.444 1.00 82.38 86 GLY A N 1
ATOM 658 C CA . GLY A 1 86 ? 1.845 5.510 -12.046 1.00 82.38 86 GLY A CA 1
ATOM 659 C C . GLY A 1 86 ? 0.547 5.447 -11.241 1.00 82.38 86 GLY A C 1
ATOM 660 O O . GLY A 1 86 ? 0.548 5.940 -10.115 1.00 82.38 86 GLY A O 1
ATOM 661 N N . ASP A 1 87 ? -0.551 4.884 -11.764 1.00 83.75 87 ASP A N 1
ATOM 662 C CA . ASP A 1 87 ? -1.846 4.805 -11.055 1.00 83.75 87 ASP A CA 1
ATOM 663 C C . ASP A 1 87 ? -1.737 4.090 -9.703 1.00 83.75 87 ASP A C 1
ATOM 665 O O . ASP A 1 87 ? -2.262 4.553 -8.685 1.00 83.75 87 ASP A O 1
ATOM 669 N N . SER A 1 88 ? -1.013 2.971 -9.670 1.00 82.38 88 SER A N 1
ATOM 670 C CA . SER A 1 88 ? -0.732 2.244 -8.432 1.00 82.38 88 SER A CA 1
ATOM 671 C C . SER A 1 88 ? 0.180 3.067 -7.522 1.00 82.38 88 SER A C 1
ATOM 673 O O . SER A 1 88 ? -0.105 3.219 -6.336 1.00 82.38 88 SER A O 1
ATOM 675 N N . ALA A 1 89 ? 1.229 3.678 -8.077 1.00 81.44 89 ALA A N 1
ATOM 676 C CA . ALA A 1 89 ? 2.200 4.464 -7.323 1.00 81.44 89 ALA A CA 1
ATOM 677 C C . ALA A 1 89 ? 1.579 5.699 -6.639 1.00 81.44 89 ALA A C 1
ATOM 679 O O . ALA A 1 89 ? 1.862 5.950 -5.465 1.00 81.44 89 ALA A O 1
ATOM 680 N N . ILE A 1 90 ? 0.703 6.449 -7.319 1.00 83.25 90 ILE A N 1
ATOM 681 C CA . ILE A 1 90 ? -0.003 7.585 -6.709 1.00 83.25 90 ILE A CA 1
ATOM 682 C C . ILE A 1 90 ? -1.032 7.113 -5.675 1.00 83.25 90 ILE A C 1
ATOM 684 O O . ILE A 1 90 ? -1.136 7.708 -4.604 1.00 83.25 90 ILE A O 1
ATOM 688 N N . SER A 1 91 ? -1.735 6.007 -5.939 1.00 86.94 91 SER A N 1
ATOM 689 C CA . SER A 1 91 ? -2.694 5.434 -4.988 1.00 86.94 91 SER A CA 1
ATOM 690 C C . SER A 1 91 ? -1.999 5.026 -3.688 1.00 86.94 91 SER A C 1
ATOM 692 O O . SER A 1 91 ? -2.414 5.446 -2.608 1.00 86.94 91 SER A O 1
ATOM 694 N N . PHE A 1 92 ? -0.890 4.286 -3.778 1.00 85.12 92 PHE A N 1
ATOM 695 C CA . PHE A 1 92 ? -0.102 3.890 -2.610 1.00 85.12 92 PHE A CA 1
ATOM 696 C C . PHE A 1 92 ? 0.480 5.088 -1.862 1.00 85.12 92 PHE A C 1
ATOM 698 O O . PHE A 1 92 ? 0.455 5.097 -0.634 1.00 85.12 92 PHE A O 1
ATOM 705 N N . CYS A 1 93 ? 0.920 6.132 -2.571 1.00 84.56 93 CYS A N 1
ATOM 706 C CA . CYS A 1 93 ? 1.385 7.373 -1.953 1.00 84.56 93 CYS A CA 1
ATOM 707 C C . CYS A 1 93 ? 0.339 7.966 -0.994 1.00 84.56 93 CYS A C 1
ATOM 709 O O . CYS A 1 93 ? 0.631 8.188 0.185 1.00 84.56 93 CYS A O 1
ATOM 711 N N . PHE A 1 94 ? -0.897 8.155 -1.462 1.00 86.62 94 PHE A N 1
ATOM 712 C CA . PHE A 1 94 ? -1.962 8.724 -0.635 1.00 86.62 94 PHE A CA 1
ATOM 713 C C . PHE A 1 94 ? -2.498 7.750 0.415 1.00 86.62 94 PHE A C 1
ATOM 715 O O . PHE A 1 94 ? -2.830 8.185 1.518 1.00 86.62 94 PHE A O 1
ATOM 722 N N . ILE A 1 95 ? -2.539 6.446 0.126 1.00 89.50 95 ILE A N 1
ATOM 723 C CA . ILE A 1 95 ? -2.914 5.434 1.120 1.00 89.50 95 ILE A CA 1
ATOM 724 C C . ILE A 1 95 ? -1.916 5.448 2.280 1.00 89.50 95 ILE A C 1
ATOM 726 O O . ILE A 1 95 ? -2.337 5.515 3.431 1.00 89.50 95 ILE A O 1
ATOM 730 N N . PHE A 1 96 ? -0.607 5.448 2.018 1.00 85.69 96 PHE A N 1
ATOM 731 C CA . PHE A 1 96 ? 0.392 5.515 3.087 1.00 85.69 96 PHE A CA 1
ATOM 732 C C . PHE A 1 96 ? 0.311 6.815 3.868 1.00 85.69 96 PHE A C 1
ATOM 734 O O . PHE A 1 96 ? 0.335 6.777 5.096 1.00 85.69 96 PHE A O 1
ATOM 741 N N . LEU A 1 97 ? 0.152 7.947 3.178 1.00 85.69 97 LEU A N 1
ATOM 742 C CA . LEU A 1 97 ? -0.047 9.233 3.837 1.00 85.69 97 LEU A CA 1
ATOM 743 C C . LEU A 1 97 ? -1.262 9.185 4.772 1.00 85.69 97 LEU A C 1
ATOM 745 O O . LEU A 1 97 ? -1.157 9.575 5.929 1.00 85.69 97 LEU A O 1
ATOM 749 N N . TYR A 1 98 ? -2.386 8.628 4.323 1.00 89.81 98 TYR A N 1
ATOM 750 C CA . TYR A 1 98 ? -3.560 8.432 5.168 1.00 89.81 98 TYR A CA 1
ATOM 751 C C . TYR A 1 98 ? -3.278 7.500 6.357 1.00 89.81 98 TYR A C 1
ATOM 753 O O . TYR A 1 98 ? -3.613 7.838 7.491 1.00 89.81 98 TYR A O 1
ATOM 761 N N . LEU A 1 99 ? -2.625 6.354 6.135 1.00 88.50 99 LEU A N 1
ATOM 762 C CA . LEU A 1 99 ? -2.336 5.368 7.181 1.00 88.50 99 LEU A CA 1
ATOM 763 C C . LEU A 1 99 ? -1.389 5.894 8.271 1.00 88.50 99 LEU A C 1
ATOM 765 O O . LEU A 1 99 ? -1.496 5.425 9.406 1.00 88.50 99 LEU A O 1
ATOM 769 N N . VAL A 1 100 ? -0.508 6.852 7.956 1.00 85.19 100 VAL A N 1
ATOM 770 C CA . VAL A 1 100 ? 0.343 7.543 8.944 1.00 85.19 100 VAL A CA 1
ATOM 771 C C . VAL A 1 100 ? -0.506 8.324 9.952 1.00 85.19 100 VAL A C 1
ATOM 773 O O . VAL A 1 100 ? -0.220 8.291 11.146 1.00 85.19 100 VAL A O 1
ATOM 776 N N . PHE A 1 101 ? -1.578 8.984 9.503 1.00 86.81 101 PHE A N 1
ATOM 777 C CA . PHE A 1 101 ? -2.412 9.837 10.362 1.00 86.81 101 PHE A CA 1
ATOM 778 C C . PHE A 1 101 ? -3.656 9.138 10.927 1.00 86.81 101 PHE A C 1
ATOM 780 O O . PHE A 1 101 ? -4.164 9.539 11.970 1.00 86.81 101 PHE A O 1
ATOM 787 N N . ALA A 1 102 ? -4.160 8.089 10.273 1.00 89.81 102 ALA A N 1
ATOM 788 C CA . ALA A 1 102 ? -5.425 7.443 10.633 1.00 89.81 102 ALA A CA 1
ATOM 789 C C . ALA A 1 102 ? -5.363 6.569 11.905 1.00 89.81 102 ALA A C 1
ATOM 791 O O . ALA A 1 102 ? -6.400 6.139 12.410 1.00 89.81 102 ALA A O 1
ATOM 792 N N . GLY A 1 103 ? -4.165 6.292 12.431 1.00 85.88 103 GLY A N 1
ATOM 793 C CA . GLY A 1 103 ? -3.968 5.452 13.615 1.00 85.88 103 GLY A CA 1
ATOM 794 C C . GLY A 1 103 ? -4.022 3.940 13.328 1.00 85.88 103 GLY A C 1
ATOM 795 O O . GLY A 1 103 ? -4.158 3.515 12.175 1.00 85.88 103 GLY A O 1
ATOM 796 N N . PRO A 1 104 ? -3.884 3.089 14.360 1.00 85.25 104 PRO A N 1
ATOM 797 C CA . PRO A 1 104 ? -3.518 1.676 14.198 1.00 85.25 104 PRO A CA 1
ATOM 798 C C . PRO A 1 104 ? -4.677 0.748 13.766 1.00 85.25 104 PRO A C 1
ATOM 800 O O . PRO A 1 104 ? -4.431 -0.320 13.206 1.00 85.25 104 PRO A O 1
ATOM 803 N N . GLY A 1 105 ? -5.936 1.179 13.906 1.00 88.31 105 GLY A N 1
ATOM 804 C CA . GLY A 1 105 ? -7.125 0.425 13.477 1.00 88.31 105 GLY A CA 1
ATOM 805 C C . GLY A 1 105 ? -7.601 -0.639 14.478 1.00 88.31 105 GLY A C 1
ATOM 806 O O . GLY A 1 105 ? -6.993 -0.857 15.525 1.00 88.31 105 GLY A O 1
ATOM 807 N N . ALA A 1 106 ? -8.718 -1.306 14.161 1.00 89.50 106 ALA A N 1
ATOM 808 C CA . ALA A 1 106 ? -9.387 -2.230 15.089 1.00 89.50 106 ALA A CA 1
ATOM 809 C C . ALA A 1 106 ? -8.547 -3.471 15.448 1.00 89.50 106 ALA A C 1
ATOM 811 O O . ALA A 1 106 ? -8.662 -3.993 16.555 1.00 89.50 106 ALA A O 1
ATOM 812 N N . PHE A 1 107 ? -7.695 -3.939 14.531 1.00 86.94 107 PHE A N 1
ATOM 813 C CA . PHE A 1 107 ? -6.914 -5.174 14.689 1.00 86.94 107 PHE A CA 1
ATOM 814 C C . PHE A 1 107 ? -5.518 -4.962 15.294 1.00 86.94 107 PHE A C 1
ATOM 816 O O . PHE A 1 107 ? -4.701 -5.881 15.277 1.00 86.94 107 PHE A O 1
ATOM 823 N N . ALA A 1 108 ? -5.229 -3.774 15.830 1.00 86.38 108 ALA A N 1
ATOM 824 C CA . ALA A 1 108 ? -3.951 -3.494 16.472 1.00 86.38 108 ALA A CA 1
ATOM 825 C C . ALA A 1 108 ? -3.742 -4.369 17.719 1.00 86.38 108 ALA A C 1
ATOM 827 O O . ALA A 1 108 ? -4.638 -4.496 18.556 1.00 86.38 108 ALA A O 1
ATOM 828 N N . LEU A 1 109 ? -2.552 -4.960 17.863 1.00 83.94 109 LEU A N 1
ATOM 829 C CA . LEU A 1 109 ? -2.231 -5.827 19.004 1.00 83.94 109 LEU A CA 1
ATOM 830 C C . LEU A 1 109 ? -2.254 -5.070 20.339 1.00 83.94 109 LEU A C 1
ATOM 832 O O . LEU A 1 109 ? -2.672 -5.641 21.343 1.00 83.94 109 LEU A O 1
ATOM 836 N N . ASP A 1 110 ? -1.899 -3.784 20.341 1.00 84.50 110 ASP A N 1
ATOM 837 C CA . ASP A 1 110 ? -1.908 -2.945 21.545 1.00 84.50 110 ASP A CA 1
ATOM 838 C C . ASP A 1 110 ? -3.318 -2.717 22.109 1.00 84.50 110 ASP A C 1
ATOM 840 O O . ASP A 1 110 ? -3.464 -2.551 23.319 1.00 84.50 110 ASP A O 1
ATOM 844 N N . ASN A 1 111 ? -4.370 -2.839 21.286 1.00 83.81 111 ASN A N 1
ATOM 845 C CA . ASN A 1 111 ? -5.760 -2.795 21.760 1.00 83.81 111 ASN A CA 1
ATOM 846 C C . ASN A 1 111 ? -6.063 -3.933 22.753 1.00 83.81 111 ASN A C 1
ATOM 848 O O . ASN A 1 111 ? -6.982 -3.823 23.559 1.00 83.81 111 ASN A O 1
ATOM 852 N N . ARG A 1 112 ? -5.290 -5.031 22.718 1.00 76.81 112 ARG A N 1
ATOM 853 C CA . ARG A 1 112 ? -5.458 -6.182 23.620 1.00 76.81 112 ARG A CA 1
ATOM 854 C C . ARG A 1 112 ? -4.883 -5.947 25.017 1.00 76.81 112 ARG A C 1
ATOM 856 O O . ARG A 1 112 ? -5.151 -6.749 25.900 1.00 76.81 112 ARG A O 1
ATOM 863 N N . ARG A 1 113 ? -4.096 -4.883 25.231 1.00 68.50 113 ARG A N 1
ATOM 864 C CA . ARG A 1 113 ? -3.581 -4.511 26.565 1.00 68.50 113 ARG A CA 1
ATOM 865 C C . ARG A 1 113 ? -4.580 -3.696 27.391 1.00 68.50 113 ARG A C 1
ATOM 867 O O . ARG A 1 113 ? -4.314 -3.442 28.559 1.00 68.50 113 ARG A O 1
ATOM 874 N N . SER A 1 114 ? -5.703 -3.287 26.799 1.00 58.09 114 SER A N 1
ATOM 875 C CA . SER A 1 114 ? -6.748 -2.483 27.449 1.00 58.09 114 SER A CA 1
ATOM 876 C C . SER A 1 114 ? -8.039 -3.265 27.739 1.00 58.09 114 SER A C 1
ATOM 878 O O . SER A 1 114 ? -9.058 -2.635 28.017 1.00 58.09 114 SER A O 1
ATOM 880 N N . ALA A 1 115 ? -8.008 -4.600 27.653 1.00 50.75 115 ALA A N 1
ATOM 881 C CA . ALA A 1 115 ? -9.132 -5.498 27.937 1.00 50.75 115 ALA A CA 1
ATOM 882 C C . ALA A 1 115 ? -8.887 -6.320 29.208 1.00 50.75 115 ALA A C 1
ATOM 884 O O . ALA A 1 115 ? -7.717 -6.713 29.425 1.00 50.75 115 ALA A O 1
#

Mean predicted aligned error: 7.37 Å

Foldseek 3Di:
DVVVVVVVVCVLVVLQVLLLVLLVVLLQLLCCAPPCPVPDPNHDPPDVVSPVSSCCSNVCSVVPDDLCVLVVQFCVQDPDCVVRVCPVSNVSSVSSVCNVPVDDGDPDPVVVVVD

Sequence (115 aa):
MKFFDGLAKYQWQALAVLRIMTALQFMEHGTQKLFNFPVSDQAGALNGLSLTAGILEFAGGILLVLAIAYFMAHMPQGFFPVNNGGDSAISFCFIFLYLVFAGPGAFALDNRRSA

Radius of gyration: 16.74 Å; Cα contacts (8 Å, |Δi|>4): 116; chains: 1; bounding box: 50×29×47 Å

Solvent-accessible surface area (backbone atoms only — not comparable to full-atom values): 6364 Å² total; per-residue (Å²): 112,74,69,58,61,67,50,56,81,43,47,42,51,52,49,29,50,52,51,50,54,53,23,50,54,30,27,42,56,6,30,18,42,74,68,43,37,69,77,51,95,75,35,68,66,75,45,76,66,45,48,51,46,15,52,45,23,35,53,22,22,76,68,65,74,76,52,64,57,31,67,73,69,24,49,83,71,34,89,50,36,86,80,40,75,24,52,64,43,51,51,50,17,54,50,46,58,47,54,73,74,70,57,75,39,64,77,34,72,72,66,64,77,80,110

pLDDT: mean 80.34, std 10.22, range [50.75, 93.5]

Secondary structure (DSSP, 8-state):
-HHHHHHHTTHHHHHHHHHHHHHHHHHHHHHHHHH--S--TTTT---HHHHHHHHHHHHHHHH---STHHHHHTGGG-SSHHHHT-HHHHHHHHHHHHHHHS-S-TT-GGGGGG-